Protein AF-A0AAW5IPJ3-F1 (afdb_monomer)

Sequence (101 aa):
DRLFEEAEIAKFTPQEMREYETSKMAYRDIKNSVDTAKREGIEIGMAKGMEKGRAEGIEEGMSQRSLEIARKMLAKGMDEASIMDMTGLTAEEIKLLKAEM

Organism: NCBI:txid165179

Foldseek 3Di:
DVVVVVVVLVPDDPVVVVVVVVVVVVVVVVVVVVVVVVVVVVVVVVVVVVVVVVVVVVVVVLLVVLLVVLLVCVVVVDDPVVSCVVSVDDPVSSVVSVVVD

Radius of gyration: 32.85 Å; Cα contacts (8 Å, |Δi|>4): 31; chains: 1; bounding box: 52×25×80 Å

Secondary structure (DSSP, 8-state):
-HHHHHHHHTT--HHHHHHHHHHHHHHHHHHHHHHHHHHHHHHHHHHHHHHHHHHHHHHHHHHHHHHHHHHHHHHTT--HHHHHHHH---HHHHHHHHHH-

Nearest PDB structures (foldseek):
  3frw-assembly1_A  TM=9.380E-01  e=5.077E-01  Blautia obeum ATCC 29174
  3frw-assembly2_D  TM=9.612E-01  e=9.009E-01  Blautia obeum ATCC 29174
  3g1c-assembly1_A-2  TM=9.609E-01  e=2.837E+00  Lachnospira eligens ATCC 27750

Mean predicted aligned error: 7.41 Å

Solvent-accessible surface area (backbone atoms only — not comparable to full-atom values): 5659 Å² total; per-residue (Å²): 109,75,72,57,56,54,59,54,58,72,70,48,50,80,64,54,49,52,52,51,52,50,52,53,49,53,51,48,52,52,48,53,51,52,54,48,53,51,52,51,50,49,53,54,50,51,53,52,51,52,52,50,52,51,52,53,52,50,53,52,51,51,51,53,49,31,53,53,50,44,53,55,40,51,76,70,68,56,56,69,69,61,43,26,72,76,46,71,49,52,74,65,57,52,52,49,50,63,74,75,107

pLDDT: mean 93.1, std 7.6, range [62.16, 98.62]

Structure (mmCIF, N/CA/C/O backbone):
data_AF-A0AAW5IPJ3-F1
#
_entry.id   AF-A0AAW5IPJ3-F1
#
loop_
_atom_site.group_PDB
_atom_site.id
_atom_site.type_symbol
_atom_site.label_atom_id
_atom_site.label_alt_id
_atom_site.label_comp_id
_atom_site.label_asym_id
_atom_site.label_entity_id
_atom_site.label_seq_id
_atom_site.pdbx_PDB_ins_code
_atom_site.Cartn_x
_atom_site.Cartn_y
_atom_site.Cartn_z
_atom_site.occupancy
_atom_site.B_iso_or_equiv
_atom_site.auth_seq_id
_atom_site.auth_comp_id
_atom_site.auth_asym_id
_atom_site.auth_atom_id
_atom_site.pdbx_PDB_model_num
ATOM 1 N N . ASP A 1 1 ? 21.297 15.023 -36.809 1.00 62.16 1 ASP A N 1
ATOM 2 C CA . ASP A 1 1 ? 20.671 15.722 -37.946 1.00 62.16 1 ASP A CA 1
ATOM 3 C C . ASP A 1 1 ? 20.209 14.650 -38.921 1.00 62.16 1 ASP A C 1
ATOM 5 O O . ASP A 1 1 ? 21.038 13.862 -39.359 1.00 62.16 1 ASP A O 1
ATOM 9 N N . ARG A 1 2 ? 18.898 14.516 -39.152 1.00 67.69 2 ARG A N 1
ATOM 10 C CA . ARG A 1 2 ? 18.305 13.334 -39.816 1.00 67.69 2 ARG A CA 1
ATOM 11 C C . ARG A 1 2 ? 18.836 13.130 -41.243 1.00 67.69 2 ARG A C 1
ATOM 13 O O . ARG A 1 2 ? 19.013 12.001 -41.679 1.00 67.69 2 ARG A O 1
ATOM 20 N N . LEU A 1 3 ? 19.164 14.232 -41.917 1.00 71.25 3 LEU A N 1
ATOM 21 C CA . LEU A 1 3 ? 19.756 14.249 -43.257 1.00 71.25 3 LEU A CA 1
ATOM 22 C C . LEU A 1 3 ? 21.179 13.667 -43.298 1.00 71.25 3 LEU A C 1
ATOM 24 O O . LEU A 1 3 ? 21.581 13.107 -44.313 1.00 71.25 3 LEU A O 1
ATOM 28 N N . PHE A 1 4 ? 21.938 13.785 -42.207 1.00 70.81 4 PHE A N 1
ATOM 29 C CA . PHE A 1 4 ? 23.311 13.283 -42.126 1.00 70.81 4 PHE A CA 1
ATOM 30 C C . PHE A 1 4 ? 23.341 11.765 -41.896 1.00 70.81 4 PHE A C 1
ATOM 32 O O . PHE A 1 4 ? 24.072 11.056 -42.578 1.00 70.81 4 PHE A O 1
ATOM 39 N N . GLU A 1 5 ? 22.473 11.256 -41.016 1.00 71.12 5 GLU A N 1
ATOM 40 C CA . GLU A 1 5 ? 22.313 9.811 -40.788 1.00 71.12 5 GLU A CA 1
ATOM 41 C C . GLU A 1 5 ? 21.817 9.087 -42.049 1.00 71.12 5 GLU A C 1
ATOM 43 O O . GLU A 1 5 ? 22.344 8.039 -42.412 1.00 71.12 5 GLU A O 1
ATOM 48 N N . GLU A 1 6 ? 20.841 9.661 -42.762 1.00 72.69 6 GLU A N 1
ATOM 49 C CA . GLU A 1 6 ? 20.320 9.085 -44.010 1.00 72.69 6 GLU A CA 1
ATOM 50 C C . GLU A 1 6 ? 21.399 9.027 -45.113 1.00 72.69 6 GLU A C 1
ATOM 52 O O . GLU A 1 6 ? 21.477 8.043 -45.851 1.00 72.69 6 GLU A O 1
ATOM 57 N N . ALA A 1 7 ? 22.280 10.032 -45.189 1.00 73.94 7 ALA A N 1
ATOM 58 C CA . ALA A 1 7 ? 23.390 10.067 -46.144 1.00 73.94 7 ALA A CA 1
ATOM 59 C C . ALA A 1 7 ? 24.533 9.088 -45.807 1.00 73.94 7 ALA A C 1
ATO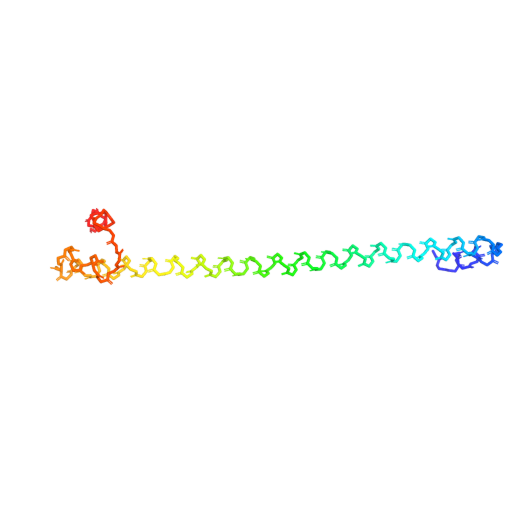M 61 O O . ALA A 1 7 ? 25.222 8.619 -46.718 1.00 73.94 7 ALA A O 1
ATOM 62 N N . GLU A 1 8 ? 24.754 8.772 -44.528 1.00 74.56 8 GLU A N 1
ATOM 63 C CA . GLU A 1 8 ? 25.728 7.759 -44.102 1.00 74.56 8 GLU A CA 1
ATOM 64 C C . GLU A 1 8 ? 25.209 6.334 -44.326 1.00 74.56 8 GLU A C 1
ATOM 66 O O . GLU A 1 8 ? 25.938 5.504 -44.868 1.00 74.56 8 GLU A O 1
ATOM 71 N N . ILE A 1 9 ? 23.934 6.073 -44.021 1.00 77.25 9 ILE A N 1
ATOM 72 C CA . ILE A 1 9 ? 23.284 4.773 -44.261 1.00 77.25 9 ILE A CA 1
ATOM 73 C C . ILE A 1 9 ? 23.242 4.445 -45.761 1.00 77.25 9 ILE A C 1
ATOM 75 O O . ILE A 1 9 ? 23.435 3.297 -46.152 1.00 77.25 9 ILE A O 1
ATOM 79 N N . ALA A 1 10 ? 23.065 5.446 -46.631 1.00 79.56 10 ALA A N 1
ATOM 80 C CA . ALA A 1 10 ? 23.072 5.253 -48.084 1.00 79.56 10 ALA A CA 1
ATOM 81 C C . ALA A 1 10 ? 24.406 4.715 -48.644 1.00 79.56 10 ALA A C 1
ATOM 83 O O . ALA A 1 10 ? 24.443 4.237 -49.778 1.00 79.56 10 ALA A O 1
ATOM 84 N N . LYS A 1 11 ? 25.500 4.792 -47.871 1.00 87.94 11 LYS A N 1
ATOM 85 C CA . LYS A 1 11 ? 26.821 4.262 -48.246 1.00 87.94 11 LYS A CA 1
ATOM 86 C C . LYS A 1 11 ? 27.062 2.835 -47.756 1.00 87.94 11 LYS A C 1
ATOM 88 O O . LYS A 1 11 ? 28.105 2.271 -48.080 1.00 87.94 11 LYS A O 1
ATOM 93 N N . PHE A 1 12 ? 26.145 2.268 -46.974 1.00 89.31 12 PHE A N 1
ATOM 94 C CA . PHE A 1 12 ? 26.313 0.936 -46.409 1.00 89.31 12 PHE A CA 1
ATOM 95 C C . PHE A 1 12 ? 26.328 -0.128 -47.502 1.00 89.31 12 PHE A C 1
ATOM 97 O O . PHE A 1 12 ? 25.557 -0.110 -48.464 1.00 89.31 12 PHE A O 1
ATOM 104 N N . THR A 1 13 ? 27.185 -1.119 -47.309 1.00 93.38 13 THR A N 1
ATOM 105 C CA 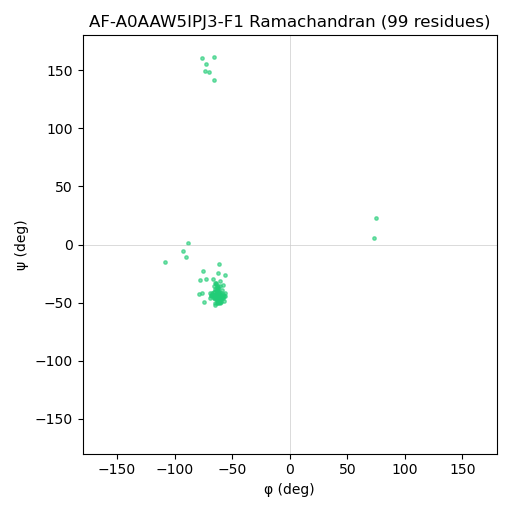. THR A 1 13 ? 27.122 -2.380 -48.037 1.00 93.38 13 THR A CA 1
ATOM 106 C C . THR A 1 13 ? 25.845 -3.148 -47.663 1.00 93.38 13 THR A C 1
ATOM 108 O O . THR A 1 13 ? 25.258 -2.933 -46.598 1.00 93.38 13 THR A O 1
ATOM 111 N N . PRO A 1 14 ? 25.411 -4.126 -48.481 1.00 92.31 14 PRO A N 1
ATOM 112 C CA . PRO A 1 14 ? 24.265 -4.967 -48.138 1.00 92.31 14 PRO A CA 1
ATOM 113 C C . PRO A 1 14 ? 24.399 -5.697 -46.793 1.00 92.31 14 PRO A C 1
ATOM 115 O O . PRO A 1 14 ? 23.387 -6.045 -46.190 1.00 92.31 14 PRO A O 1
ATOM 118 N N . GLN A 1 15 ? 25.624 -5.970 -46.329 1.00 92.75 15 GLN A N 1
ATOM 119 C CA . GLN A 1 15 ? 25.858 -6.569 -45.015 1.00 92.75 15 GLN A CA 1
ATOM 120 C C . GLN A 1 15 ? 25.641 -5.556 -43.888 1.00 92.75 15 GLN A C 1
ATOM 122 O O . GLN A 1 15 ? 24.872 -5.843 -42.975 1.00 92.75 15 GLN A O 1
ATOM 127 N N . GLU A 1 16 ? 26.243 -4.371 -43.988 1.00 90.94 16 GLU A N 1
ATOM 128 C CA . GLU A 1 16 ? 26.085 -3.298 -42.998 1.00 90.94 16 GLU A CA 1
ATOM 129 C C . GLU A 1 16 ? 24.620 -2.854 -42.880 1.00 90.94 16 GLU A C 1
ATOM 131 O O . GLU A 1 16 ? 24.136 -2.619 -41.776 1.00 90.94 16 GLU A O 1
ATOM 136 N N . MET A 1 17 ? 23.866 -2.839 -43.988 1.00 90.88 17 MET A N 1
ATOM 137 C CA . MET A 1 17 ? 22.417 -2.596 -43.955 1.00 90.88 17 MET A CA 1
ATOM 138 C C . MET A 1 17 ? 21.660 -3.647 -43.139 1.00 90.88 17 MET A C 1
ATOM 140 O O . MET A 1 17 ? 20.818 -3.288 -42.316 1.00 90.88 17 MET A O 1
ATOM 144 N N . ARG A 1 18 ? 21.969 -4.939 -43.315 1.00 92.19 18 ARG A N 1
ATOM 145 C CA . ARG A 1 18 ? 21.334 -6.014 -42.533 1.00 92.19 18 ARG A CA 1
ATOM 146 C C . ARG A 1 18 ? 21.692 -5.931 -41.053 1.00 92.19 18 ARG A C 1
ATOM 148 O O . ARG A 1 18 ? 20.829 -6.146 -40.205 1.00 92.19 18 ARG A O 1
ATOM 155 N N . GLU A 1 19 ? 22.946 -5.629 -40.734 1.00 92.19 19 GLU A N 1
ATOM 156 C CA . GLU A 1 19 ? 23.410 -5.464 -39.353 1.00 92.19 19 GLU A CA 1
ATOM 157 C C . GLU A 1 19 ? 22.753 -4.246 -38.691 1.00 92.19 19 GLU A C 1
ATOM 159 O O . GLU A 1 19 ? 22.280 -4.339 -37.556 1.00 92.19 19 GLU A O 1
ATOM 164 N N . TYR A 1 20 ? 22.621 -3.137 -39.421 1.00 90.06 20 TYR A N 1
ATOM 165 C CA . TYR A 1 20 ? 21.905 -1.945 -38.974 1.00 90.06 20 TYR A CA 1
ATOM 166 C C . TYR A 1 20 ? 20.420 -2.221 -38.709 1.00 90.06 20 TY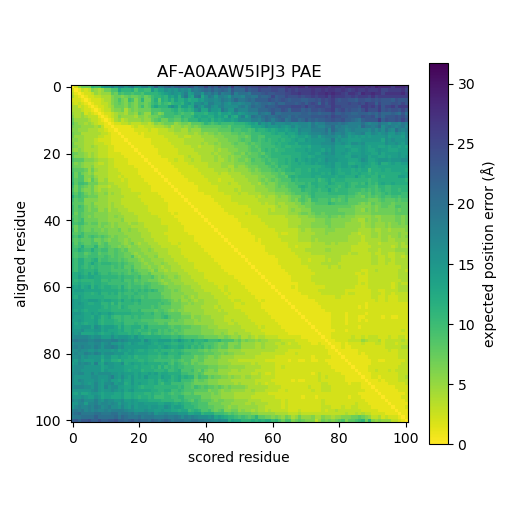R A C 1
ATOM 168 O O . TYR A 1 20 ? 19.901 -1.861 -37.650 1.00 90.06 20 TYR A O 1
ATOM 176 N N . GLU A 1 21 ? 19.729 -2.903 -39.625 1.00 91.81 21 GLU A N 1
ATOM 177 C CA . GLU A 1 21 ? 18.327 -3.294 -39.441 1.00 91.81 21 GLU A CA 1
ATOM 178 C C . GLU A 1 21 ? 18.149 -4.254 -38.261 1.00 91.81 21 GLU A C 1
ATOM 180 O O . GLU A 1 21 ? 17.244 -4.066 -37.447 1.00 91.81 21 GLU A O 1
ATOM 185 N N . THR A 1 22 ? 19.050 -5.230 -38.121 1.00 94.38 22 THR A N 1
ATOM 186 C CA . THR A 1 22 ? 19.054 -6.184 -37.002 1.00 94.38 22 THR A CA 1
ATOM 187 C C . THR A 1 22 ? 19.266 -5.466 -35.671 1.00 94.38 22 THR A C 1
ATOM 189 O O . THR A 1 22 ? 18.519 -5.693 -34.723 1.00 94.38 22 THR A O 1
ATOM 192 N N . SER A 1 23 ? 20.230 -4.545 -35.606 1.00 92.75 23 SER A N 1
ATOM 193 C CA . SER A 1 23 ? 20.495 -3.716 -34.426 1.00 92.75 23 SER A CA 1
ATOM 194 C C . SER A 1 23 ? 19.284 -2.856 -34.058 1.00 92.75 23 SER A C 1
ATOM 196 O O . SER A 1 23 ? 18.863 -2.804 -32.901 1.00 92.75 23 SER A O 1
ATOM 198 N N . LYS A 1 24 ? 18.643 -2.240 -35.057 1.00 93.56 24 LYS A N 1
ATOM 199 C CA . LYS A 1 24 ? 17.434 -1.434 -34.866 1.00 93.56 24 LYS A CA 1
ATOM 200 C C . LYS A 1 24 ? 16.248 -2.269 -34.386 1.00 93.56 24 LYS A C 1
ATOM 202 O O . LYS A 1 24 ? 15.467 -1.791 -33.563 1.00 93.56 24 LYS A O 1
ATOM 207 N N . MET A 1 25 ? 16.098 -3.488 -34.897 1.00 94.88 25 MET A N 1
ATOM 208 C CA . MET A 1 25 ? 15.074 -4.430 -34.450 1.00 94.88 25 MET A CA 1
ATOM 209 C C . MET A 1 25 ? 15.323 -4.848 -33.000 1.00 94.88 25 MET A C 1
ATOM 211 O O . MET A 1 25 ? 14.441 -4.662 -32.169 1.00 94.88 25 MET A O 1
ATOM 215 N N . ALA A 1 26 ? 16.546 -5.267 -32.665 1.00 95.00 26 ALA A N 1
ATOM 216 C CA . ALA A 1 26 ? 16.922 -5.626 -31.299 1.00 95.00 26 ALA A CA 1
ATOM 217 C C . ALA A 1 26 ? 16.697 -4.466 -30.316 1.00 95.00 26 ALA A C 1
ATOM 219 O O . ALA A 1 26 ? 16.133 -4.657 -29.239 1.00 95.00 26 ALA A O 1
ATOM 220 N N . TYR A 1 27 ? 17.063 -3.241 -30.703 1.00 94.44 27 TYR A N 1
ATOM 221 C CA . TYR A 1 27 ? 16.794 -2.049 -29.902 1.00 94.44 27 TYR A CA 1
ATOM 222 C C . TYR A 1 27 ? 15.293 -1.840 -29.662 1.00 94.44 27 TYR A C 1
ATOM 224 O O . TYR A 1 27 ? 14.881 -1.537 -28.542 1.00 94.44 27 TYR A O 1
ATOM 232 N N . ARG A 1 28 ? 14.461 -2.010 -30.699 1.00 96.06 28 ARG A N 1
ATOM 233 C CA . ARG A 1 28 ? 13.000 -1.892 -30.583 1.00 9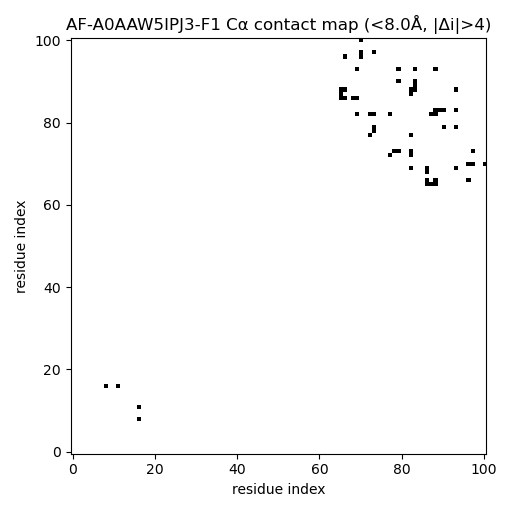6.06 28 ARG A CA 1
ATOM 234 C C . ARG A 1 28 ? 12.419 -2.962 -29.670 1.00 96.06 28 ARG A C 1
ATOM 236 O O . ARG A 1 28 ? 11.590 -2.620 -28.835 1.00 96.06 28 ARG A O 1
ATOM 243 N N . ASP A 1 29 ? 12.866 -4.205 -29.788 1.00 97.00 29 ASP A N 1
ATOM 244 C CA . ASP A 1 29 ? 12.373 -5.311 -28.964 1.00 97.00 29 ASP A CA 1
ATOM 245 C C . ASP A 1 29 ? 12.715 -5.095 -27.490 1.00 97.00 29 ASP A C 1
ATOM 247 O O . ASP A 1 29 ? 11.842 -5.196 -26.625 1.00 97.00 29 ASP A O 1
ATOM 251 N N . ILE A 1 30 ? 13.959 -4.697 -27.205 1.00 96.38 30 ILE A N 1
ATOM 252 C CA . ILE A 1 30 ? 14.395 -4.349 -25.849 1.00 96.38 30 ILE A CA 1
ATOM 253 C C . ILE A 1 30 ? 13.556 -3.194 -25.310 1.00 96.38 30 ILE A C 1
ATOM 255 O O . ILE A 1 30 ? 13.022 -3.283 -24.206 1.00 96.38 30 ILE A O 1
ATOM 259 N N . LYS A 1 31 ? 13.408 -2.118 -26.089 1.00 97.19 31 LYS A N 1
ATOM 260 C CA . LYS A 1 31 ? 12.647 -0.944 -25.663 1.00 97.19 31 LYS A CA 1
ATOM 261 C C . LYS A 1 31 ? 11.189 -1.296 -25.375 1.00 97.19 31 LYS A C 1
ATOM 263 O O . LYS A 1 31 ? 10.688 -0.953 -24.312 1.00 97.19 31 LYS A O 1
ATOM 268 N N . ASN A 1 32 ? 10.534 -2.018 -26.280 1.00 96.81 32 ASN A N 1
ATOM 269 C CA . ASN A 1 32 ? 9.144 -2.435 -26.119 1.00 96.81 32 ASN A CA 1
ATOM 270 C C . ASN A 1 32 ? 8.962 -3.329 -24.887 1.00 96.81 32 ASN A C 1
ATOM 272 O O . ASN A 1 32 ? 7.994 -3.158 -24.147 1.00 96.81 32 ASN A O 1
ATOM 276 N N . SER A 1 33 ? 9.896 -4.254 -24.648 1.00 97.69 33 SER A N 1
ATOM 277 C CA . SER A 1 33 ? 9.885 -5.126 -23.471 1.00 97.69 33 SER A CA 1
ATOM 278 C C . SER A 1 33 ? 10.017 -4.322 -22.175 1.00 97.69 33 SER A C 1
ATOM 280 O O . SER A 1 33 ? 9.200 -4.469 -21.267 1.00 97.69 33 SER A O 1
ATOM 282 N N . VAL A 1 34 ? 10.977 -3.393 -22.114 1.00 97.69 34 VAL A N 1
ATOM 283 C CA . VAL A 1 34 ? 11.195 -2.525 -20.945 1.00 97.69 34 VAL A CA 1
ATOM 284 C C . VAL A 1 34 ? 10.003 -1.601 -20.699 1.00 97.69 34 VAL A C 1
ATOM 286 O O . VAL A 1 34 ? 9.542 -1.489 -19.563 1.00 97.69 34 VAL A O 1
ATOM 289 N N . ASP A 1 35 ? 9.477 -0.961 -21.743 1.00 97.62 35 ASP A N 1
ATOM 290 C CA . ASP A 1 35 ? 8.327 -0.060 -21.637 1.00 97.62 35 ASP A CA 1
ATOM 291 C C . ASP A 1 35 ? 7.074 -0.821 -21.171 1.00 97.62 35 ASP A C 1
ATOM 293 O O . ASP A 1 35 ? 6.326 -0.331 -20.320 1.00 97.62 35 ASP A O 1
ATOM 297 N N . THR A 1 36 ? 6.880 -2.048 -21.663 1.00 97.75 36 THR A N 1
ATOM 298 C CA . THR A 1 36 ? 5.786 -2.930 -21.231 1.00 97.75 36 THR A CA 1
ATOM 299 C C . THR A 1 36 ? 5.943 -3.322 -19.769 1.00 97.75 36 THR A C 1
ATOM 301 O O . THR A 1 36 ? 5.028 -3.079 -18.984 1.00 97.75 36 THR A O 1
ATOM 304 N N . ALA A 1 37 ? 7.115 -3.825 -19.374 1.00 97.88 37 ALA A N 1
ATOM 305 C CA . ALA A 1 37 ? 7.392 -4.217 -17.995 1.00 97.88 37 ALA A CA 1
ATOM 306 C C . ALA A 1 37 ? 7.230 -3.040 -17.019 1.00 97.88 37 ALA A C 1
ATOM 308 O O . ALA A 1 37 ? 6.687 -3.198 -15.926 1.00 97.88 37 ALA A O 1
ATOM 309 N N . LYS A 1 38 ? 7.650 -1.833 -17.419 1.00 98.12 38 LYS A N 1
ATOM 310 C CA . LYS A 1 38 ? 7.467 -0.617 -16.621 1.00 98.12 38 LYS A CA 1
ATOM 311 C C . LYS A 1 38 ? 5.989 -0.266 -16.461 1.00 98.12 38 LYS A C 1
ATOM 313 O O . LYS A 1 38 ? 5.563 0.043 -15.350 1.00 98.12 38 LYS A O 1
ATOM 318 N N . ARG A 1 39 ? 5.213 -0.302 -17.549 1.00 98.12 39 ARG A N 1
ATOM 319 C CA . ARG A 1 39 ? 3.773 -0.009 -17.524 1.00 98.12 39 ARG A CA 1
ATOM 320 C C . ARG A 1 39 ? 3.025 -1.000 -16.636 1.00 98.12 39 ARG A C 1
ATOM 322 O O . ARG A 1 39 ? 2.288 -0.572 -15.755 1.00 98.12 39 ARG A O 1
ATOM 329 N N . GLU A 1 40 ? 3.265 -2.293 -16.827 1.00 98.06 40 GLU A N 1
ATOM 330 C CA . GLU A 1 40 ? 2.651 -3.354 -16.023 1.00 98.06 40 GLU A CA 1
ATOM 331 C C . GLU A 1 40 ? 3.062 -3.256 -14.552 1.00 98.06 40 GLU A C 1
ATOM 333 O O . GLU A 1 40 ? 2.220 -3.368 -13.666 1.00 98.06 40 GLU A O 1
ATOM 338 N N . GLY A 1 41 ? 4.335 -2.964 -14.272 1.00 98.56 41 GLY A N 1
ATOM 339 C CA . GLY A 1 41 ? 4.816 -2.753 -12.908 1.00 98.56 41 GLY A CA 1
ATOM 340 C C . GLY A 1 41 ? 4.102 -1.602 -12.193 1.00 98.56 41 GLY A C 1
ATOM 341 O O . GLY A 1 41 ? 3.732 -1.742 -11.027 1.00 98.56 41 GLY A O 1
ATOM 342 N N . ILE A 1 42 ? 3.859 -0.485 -12.889 1.00 98.31 42 ILE A N 1
ATOM 343 C CA . ILE A 1 42 ? 3.099 0.654 -12.350 1.00 98.31 42 ILE A CA 1
ATOM 344 C C . ILE A 1 42 ? 1.639 0.264 -12.105 1.00 98.31 42 ILE A C 1
ATOM 346 O O . ILE A 1 42 ? 1.108 0.551 -11.034 1.00 98.31 42 ILE A O 1
ATOM 350 N N . GLU A 1 43 ? 1.001 -0.404 -13.065 1.00 98.31 43 GLU A N 1
ATOM 351 C CA . GLU A 1 43 ? -0.401 -0.823 -12.971 1.00 98.31 43 GLU A CA 1
ATOM 352 C C . GLU A 1 43 ? -0.624 -1.798 -11.805 1.00 98.31 43 GLU A C 1
ATOM 354 O O . GLU A 1 43 ? -1.483 -1.568 -10.952 1.00 98.31 43 GLU A O 1
ATOM 359 N N . ILE A 1 44 ? 0.222 -2.827 -11.694 1.00 98.31 44 ILE A N 1
ATOM 360 C CA . ILE A 1 44 ? 0.197 -3.792 -10.587 1.00 98.31 44 ILE A CA 1
ATOM 361 C C . ILE A 1 44 ? 0.466 -3.091 -9.253 1.00 98.31 44 ILE A C 1
ATOM 363 O O . ILE A 1 44 ? -0.207 -3.373 -8.259 1.00 98.31 44 ILE A O 1
ATOM 367 N N . GLY A 1 45 ? 1.448 -2.186 -9.209 1.00 98.56 45 GLY A N 1
ATOM 368 C CA . GLY A 1 45 ? 1.785 -1.429 -8.005 1.00 98.56 45 GLY A CA 1
ATOM 369 C C . GLY A 1 45 ? 0.624 -0.561 -7.522 1.00 98.56 45 GLY A C 1
ATOM 370 O O . GLY A 1 45 ? 0.295 -0.578 -6.337 1.00 98.56 45 GLY A O 1
ATOM 371 N N . MET A 1 46 ? -0.039 0.142 -8.441 1.00 98.44 46 MET A N 1
ATOM 372 C CA . MET A 1 46 ? -1.201 0.975 -8.140 1.00 98.44 46 MET A CA 1
ATOM 373 C C . MET A 1 46 ? -2.389 0.137 -7.661 1.00 98.44 46 MET A C 1
ATOM 375 O O . MET A 1 46 ? -2.996 0.481 -6.647 1.00 98.44 46 MET A O 1
ATOM 379 N N . ALA A 1 47 ? -2.689 -0.977 -8.335 1.00 98.31 47 ALA A N 1
ATOM 380 C CA . ALA A 1 47 ? -3.774 -1.873 -7.945 1.00 98.31 47 ALA A CA 1
ATOM 381 C C . ALA A 1 47 ? -3.559 -2.440 -6.533 1.00 98.31 47 ALA A C 1
ATOM 383 O O . ALA A 1 47 ? -4.435 -2.312 -5.678 1.00 98.31 47 ALA A O 1
ATOM 384 N N . LYS A 1 48 ? -2.360 -2.971 -6.252 1.00 98.38 48 LYS A N 1
ATOM 385 C CA . LYS A 1 48 ? -1.997 -3.481 -4.920 1.00 98.38 48 LYS A CA 1
ATOM 386 C C . LYS A 1 48 ? -2.052 -2.396 -3.848 1.00 98.38 48 LYS A C 1
ATOM 388 O O . LYS A 1 48 ? -2.537 -2.647 -2.750 1.00 98.38 48 LYS A O 1
ATOM 393 N N . GLY A 1 49 ? -1.559 -1.196 -4.157 1.00 98.62 49 GLY A N 1
ATOM 394 C CA . GLY A 1 49 ? -1.599 -0.064 -3.233 1.00 98.62 49 GLY A CA 1
ATOM 395 C C . GLY A 1 49 ? -3.029 0.357 -2.894 1.00 98.62 49 GLY A C 1
ATOM 396 O O .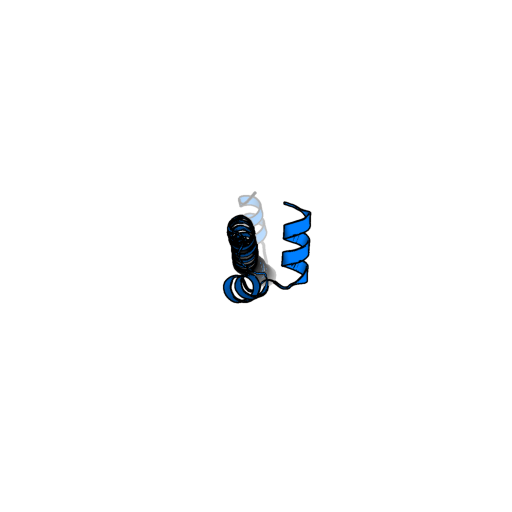 GLY A 1 49 ? -3.345 0.575 -1.728 1.00 98.62 49 GLY A O 1
ATOM 397 N N . MET A 1 50 ? -3.908 0.413 -3.897 1.00 98.44 50 MET A N 1
ATOM 398 C CA . MET A 1 50 ? -5.315 0.764 -3.711 1.00 98.44 50 MET A CA 1
ATOM 399 C C . MET A 1 50 ? -6.074 -0.301 -2.915 1.00 98.44 50 MET A C 1
ATOM 401 O O . MET A 1 50 ? -6.842 0.044 -2.020 1.00 98.44 50 MET A O 1
ATOM 405 N N . GLU A 1 51 ? -5.855 -1.582 -3.214 1.00 98.31 51 GLU A N 1
ATOM 406 C CA . GLU A 1 51 ? -6.470 -2.693 -2.486 1.00 98.31 51 GLU A CA 1
ATOM 407 C C . GLU A 1 51 ? -6.039 -2.700 -1.017 1.00 98.31 51 GLU A C 1
ATOM 409 O O . GLU A 1 51 ? -6.891 -2.708 -0.128 1.00 98.31 51 GLU A O 1
ATOM 414 N N . LYS A 1 52 ? -4.727 -2.605 -0.763 1.00 98.25 52 LYS A N 1
ATOM 415 C CA . LYS A 1 52 ? -4.178 -2.565 0.593 1.00 98.25 52 LYS A CA 1
ATOM 416 C C . LYS A 1 52 ? -4.707 -1.365 1.378 1.00 98.25 52 LYS A C 1
ATOM 418 O O . LYS A 1 52 ? -5.238 -1.548 2.467 1.00 98.25 52 LYS A O 1
ATOM 423 N N . GLY A 1 53 ? -4.642 -0.163 0.803 1.00 98.50 53 GLY A N 1
ATOM 424 C CA . GLY A 1 53 ? -5.127 1.047 1.470 1.00 98.50 53 GLY A CA 1
ATOM 425 C C . GLY A 1 53 ? -6.635 1.023 1.733 1.00 98.50 53 GLY A C 1
ATOM 426 O O . GLY A 1 53 ? -7.095 1.509 2.763 1.00 98.50 53 GLY A O 1
ATOM 427 N N . ARG A 1 54 ? -7.427 0.415 0.839 1.00 98.31 54 ARG A N 1
ATOM 428 C CA . ARG A 1 54 ? -8.863 0.216 1.069 1.00 98.31 54 ARG A CA 1
ATOM 429 C C . ARG A 1 54 ? -9.119 -0.764 2.214 1.00 98.31 54 ARG A C 1
ATOM 431 O O . ARG A 1 54 ? -10.012 -0.502 3.014 1.00 98.31 54 ARG A O 1
ATOM 438 N N . ALA A 1 55 ? -8.388 -1.875 2.272 1.00 98.25 55 ALA A N 1
ATOM 439 C CA . ALA A 1 55 ? -8.535 -2.865 3.336 1.00 98.25 55 ALA A CA 1
ATOM 440 C C . ALA A 1 55 ? -8.172 -2.269 4.705 1.00 98.25 55 ALA A C 1
ATOM 442 O O . ALA A 1 55 ? -8.999 -2.312 5.612 1.00 98.25 55 ALA A O 1
ATOM 443 N N . GLU A 1 56 ? -7.005 -1.624 4.804 1.00 98.19 56 GLU A N 1
ATOM 444 C CA . GLU A 1 56 ? -6.546 -0.941 6.023 1.00 98.19 56 GLU A CA 1
ATOM 445 C C . GLU A 1 56 ? -7.546 0.141 6.459 1.00 98.19 56 GLU A C 1
ATOM 447 O O . GLU A 1 56 ? -7.974 0.164 7.609 1.00 98.19 56 GLU A O 1
ATOM 452 N N . GLY A 1 57 ? -8.027 0.975 5.529 1.00 98.31 57 GLY A N 1
ATOM 453 C CA . GLY A 1 57 ? -9.005 2.018 5.850 1.00 98.31 57 GLY A CA 1
ATOM 454 C C . GLY A 1 57 ? -10.370 1.486 6.312 1.00 98.31 57 GLY A C 1
ATOM 455 O O . GLY A 1 57 ? -11.022 2.110 7.150 1.00 98.31 57 GLY A O 1
ATOM 456 N N . ILE A 1 58 ? -10.823 0.339 5.792 1.00 97.88 58 ILE A N 1
ATOM 457 C CA . ILE A 1 58 ? -12.055 -0.312 6.266 1.00 97.88 58 ILE A CA 1
ATOM 458 C C . ILE A 1 58 ? -11.854 -0.860 7.680 1.00 97.88 58 ILE A C 1
ATOM 460 O O . ILE A 1 58 ? -12.718 -0.649 8.529 1.00 97.88 58 ILE A O 1
ATOM 464 N N . GLU A 1 59 ? -10.736 -1.537 7.937 1.00 96.81 59 GLU A N 1
ATOM 465 C CA . GLU A 1 59 ? -10.420 -2.113 9.245 1.00 96.81 59 GLU A CA 1
ATOM 466 C C . GLU A 1 59 ? -10.286 -1.028 10.322 1.00 96.81 59 GLU A C 1
ATOM 468 O O . GLU A 1 59 ? -10.955 -1.100 11.356 1.00 96.81 59 GLU A O 1
ATOM 473 N N . GLU A 1 60 ? -9.517 0.031 10.047 1.00 96.94 60 GLU A N 1
ATOM 474 C CA . GLU A 1 60 ? -9.379 1.180 10.945 1.00 96.94 60 GLU A CA 1
ATOM 475 C C . GLU A 1 60 ? -10.731 1.851 11.209 1.00 96.94 60 GLU A C 1
ATOM 477 O O . GLU A 1 60 ? -11.080 2.115 12.361 1.00 96.94 60 GLU A O 1
ATOM 482 N N . GLY A 1 61 ? -11.532 2.079 10.163 1.00 97.31 61 GLY A N 1
ATOM 483 C CA . GLY A 1 61 ? -12.851 2.694 10.296 1.00 97.31 61 GLY A CA 1
ATOM 484 C C . GLY A 1 61 ? -13.836 1.839 11.099 1.00 97.31 61 GLY A C 1
ATOM 485 O O . GLY A 1 61 ? -14.609 2.367 11.902 1.00 97.31 61 GLY A O 1
ATOM 486 N N . MET A 1 62 ? -13.808 0.515 10.921 1.00 95.81 62 MET A N 1
ATOM 487 C CA . MET A 1 62 ? -14.618 -0.413 11.714 1.00 95.81 62 MET A CA 1
ATOM 488 C C . MET A 1 62 ? -14.190 -0.416 13.182 1.00 95.81 62 MET A C 1
ATOM 490 O O . MET A 1 62 ? -15.050 -0.300 14.054 1.00 95.81 62 MET A O 1
ATOM 494 N N . SER A 1 63 ? -12.884 -0.476 13.452 1.00 94.81 63 SER A N 1
ATOM 495 C CA . SER A 1 63 ? -12.337 -0.440 14.811 1.00 94.81 63 SER A CA 1
ATOM 496 C C . SER A 1 63 ? -12.694 0.867 15.530 1.00 94.81 63 SER A C 1
ATOM 498 O O . SER A 1 63 ? -13.290 0.842 16.609 1.00 94.81 63 SER A O 1
ATOM 500 N N . GLN A 1 64 ? -12.461 2.020 14.890 1.00 96.12 64 GLN A N 1
ATOM 501 C CA . GLN A 1 64 ? -12.836 3.331 15.433 1.00 96.12 64 GLN A CA 1
ATOM 502 C C . GLN A 1 64 ? -14.332 3.408 15.744 1.00 96.12 64 GLN A C 1
ATOM 504 O O . GLN A 1 64 ? -14.723 3.851 16.827 1.00 96.12 64 GLN A O 1
ATOM 509 N N . ARG A 1 65 ? -15.183 2.914 14.836 1.00 96.06 65 ARG A N 1
ATOM 510 C CA . ARG A 1 65 ? -16.631 2.870 15.055 1.00 96.06 65 ARG A CA 1
ATOM 511 C C . ARG A 1 65 ? -17.006 1.986 16.248 1.00 96.06 65 ARG A C 1
ATOM 513 O O . ARG A 1 65 ? -17.870 2.389 17.028 1.00 96.06 65 ARG A O 1
ATOM 520 N N . SER A 1 66 ? -16.389 0.816 16.410 1.00 95.75 66 SER A N 1
ATOM 521 C CA . SER A 1 66 ? -16.625 -0.056 17.570 1.00 95.75 66 SER A CA 1
ATOM 522 C C . SER A 1 66 ? -16.244 0.633 18.882 1.00 95.75 66 SER A C 1
ATOM 524 O O . SER A 1 66 ? -17.041 0.622 19.823 1.00 95.75 66 SER A O 1
ATOM 526 N N . LEU A 1 67 ? -15.094 1.315 18.928 1.00 96.00 67 LEU A N 1
ATOM 527 C CA . LEU A 1 67 ? -14.653 2.088 20.096 1.00 96.00 67 LEU A CA 1
ATOM 528 C C . LEU A 1 67 ? -15.618 3.240 20.423 1.00 96.00 67 LEU A C 1
ATOM 530 O O . LEU A 1 67 ? -15.983 3.444 21.582 1.00 96.00 67 LEU A O 1
ATOM 534 N N . GLU A 1 68 ? -16.086 3.983 19.416 1.00 96.00 68 GLU A N 1
ATOM 535 C CA . GLU A 1 68 ? -17.069 5.055 19.611 1.00 96.00 68 GLU A CA 1
ATOM 536 C C . GLU A 1 68 ? -18.401 4.542 20.160 1.00 96.00 68 GLU A C 1
ATOM 538 O O . GLU A 1 68 ? -19.008 5.174 21.034 1.00 96.00 68 GLU A O 1
ATOM 543 N N . ILE A 1 69 ? -18.877 3.408 19.641 1.00 96.06 69 ILE A N 1
ATOM 544 C CA . ILE A 1 69 ? -20.094 2.766 20.129 1.00 96.06 69 ILE A CA 1
ATOM 545 C C . ILE A 1 69 ? -19.888 2.354 21.587 1.00 96.06 69 ILE A C 1
ATOM 547 O O . ILE A 1 69 ? -20.691 2.752 22.430 1.00 96.06 69 ILE A O 1
ATOM 551 N N . ALA A 1 70 ? -18.792 1.663 21.908 1.00 96.56 70 ALA A N 1
ATOM 552 C CA . ALA A 1 70 ? -18.474 1.241 23.269 1.00 96.56 70 ALA A CA 1
ATOM 553 C C . ALA A 1 70 ? -18.429 2.419 24.254 1.00 96.56 70 ALA A C 1
ATOM 555 O O . ALA A 1 70 ? -19.059 2.355 25.308 1.00 96.56 70 ALA A O 1
ATOM 556 N N . ARG A 1 71 ? -17.802 3.548 23.890 1.00 95.75 71 ARG A N 1
ATOM 557 C CA . ARG A 1 71 ? -17.803 4.773 24.716 1.00 95.75 71 ARG A CA 1
ATOM 558 C C . ARG A 1 71 ? -19.218 5.286 24.999 1.00 95.75 71 ARG A C 1
ATOM 560 O O . ARG A 1 71 ? -19.546 5.609 26.140 1.00 95.75 71 ARG A O 1
ATOM 567 N N . LYS A 1 72 ? -20.093 5.326 23.986 1.00 96.50 72 LYS A N 1
ATOM 568 C CA . LYS A 1 72 ? -21.501 5.741 24.163 1.00 96.50 72 LYS A CA 1
ATOM 569 C C . LYS A 1 72 ? -22.285 4.758 25.031 1.00 96.50 72 LYS A C 1
ATOM 571 O O . LYS A 1 72 ? -23.170 5.175 25.774 1.00 96.50 72 LYS A O 1
ATOM 576 N N . MET A 1 73 ? -21.988 3.468 24.921 1.00 96.19 73 MET A N 1
ATOM 577 C CA . MET A 1 73 ? -22.609 2.413 25.718 1.00 96.19 73 MET A CA 1
ATOM 578 C C . MET A 1 73 ? -22.197 2.491 27.193 1.00 96.19 73 MET A C 1
ATOM 580 O O . MET A 1 73 ? -23.061 2.445 28.069 1.00 96.19 73 MET A O 1
ATOM 584 N N . LEU A 1 74 ? -20.905 2.709 27.454 1.00 95.50 74 LEU A N 1
ATOM 585 C CA . LEU A 1 74 ? -20.355 2.959 28.787 1.00 95.50 74 LEU A CA 1
ATOM 586 C C . LEU A 1 74 ? -20.983 4.196 29.432 1.00 95.50 74 LEU A C 1
ATOM 588 O O . LEU A 1 74 ? -21.438 4.131 30.570 1.00 95.50 74 LEU A O 1
ATOM 592 N N . ALA A 1 75 ? -21.098 5.297 28.684 1.00 95.06 75 ALA A N 1
ATOM 593 C CA . ALA A 1 75 ? -21.744 6.520 29.162 1.00 95.06 75 ALA A CA 1
ATOM 594 C C . ALA A 1 75 ? -23.234 6.325 29.512 1.00 95.06 75 ALA A C 1
ATOM 596 O O . ALA A 1 75 ? -23.784 7.068 30.322 1.00 95.06 75 ALA A O 1
ATOM 597 N N . LYS A 1 76 ? -23.891 5.320 28.920 1.00 96.06 76 LYS A N 1
ATOM 598 C CA . LYS A 1 76 ? -25.272 4.921 29.238 1.00 96.06 76 LYS A CA 1
ATOM 599 C C . LYS A 1 76 ? -25.370 3.897 30.374 1.00 96.06 76 LYS A C 1
ATOM 601 O O . LYS A 1 76 ? -26.479 3.488 30.706 1.00 96.06 76 LYS A O 1
ATOM 606 N N . GLY A 1 77 ? -24.245 3.491 30.962 1.00 93.75 77 GLY A N 1
ATOM 607 C CA . GLY A 1 77 ? -24.202 2.563 32.090 1.00 93.75 77 GLY A CA 1
ATOM 608 C C . GLY A 1 77 ? -24.470 1.102 31.728 1.00 93.75 77 GLY A C 1
ATOM 609 O O . GLY A 1 77 ? -24.893 0.349 32.601 1.00 93.75 77 GLY A O 1
ATOM 610 N N . MET A 1 78 ? -24.258 0.689 30.471 1.00 95.12 78 MET A N 1
ATOM 611 C CA . MET A 1 78 ? -24.325 -0.738 30.122 1.00 95.12 78 MET A CA 1
ATOM 612 C C . MET A 1 78 ? -23.147 -1.516 30.714 1.00 95.12 78 MET A C 1
ATOM 614 O O . MET A 1 78 ? -22.051 -0.978 30.887 1.00 95.12 78 MET A O 1
ATOM 618 N N . ASP A 1 79 ? -23.389 -2.786 31.037 1.00 95.06 79 ASP A N 1
ATOM 619 C CA . ASP A 1 79 ? -22.378 -3.670 31.603 1.00 95.06 79 ASP A CA 1
ATOM 620 C C . ASP A 1 79 ? -21.333 -4.088 30.556 1.00 95.06 79 ASP A C 1
ATOM 622 O O . ASP A 1 79 ? -21.583 -4.090 29.349 1.00 95.06 79 ASP A O 1
ATOM 626 N N . GLU A 1 80 ? -20.139 -4.444 31.031 1.00 94.50 80 GLU A N 1
ATOM 627 C CA . GLU A 1 80 ? -19.008 -4.777 30.160 1.00 94.50 80 GLU A CA 1
ATOM 628 C C . GLU A 1 80 ? -19.289 -5.992 29.275 1.00 94.50 80 GLU A C 1
ATOM 630 O O . GLU A 1 80 ? -18.901 -5.977 28.112 1.00 94.50 80 GLU A O 1
ATOM 635 N N . ALA A 1 81 ? -19.995 -7.010 29.780 1.00 95.38 81 ALA A N 1
ATOM 636 C CA . ALA A 1 81 ? -20.260 -8.225 29.014 1.00 95.38 81 ALA A CA 1
ATOM 637 C C . ALA A 1 81 ? -21.164 -7.932 27.807 1.00 95.38 81 ALA A C 1
ATOM 639 O O . ALA A 1 81 ? -20.858 -8.366 26.696 1.00 95.38 81 ALA A O 1
ATOM 640 N N . SER A 1 82 ? -22.211 -7.123 27.995 1.00 95.69 82 SER A N 1
ATOM 641 C CA . SER A 1 82 ? -23.067 -6.650 26.899 1.00 95.69 82 SER A CA 1
ATOM 642 C C . SER A 1 82 ? -22.296 -5.803 25.880 1.00 95.69 82 SER A C 1
ATOM 644 O O . SER A 1 82 ? -22.527 -5.907 24.677 1.00 95.69 82 SER A O 1
ATOM 646 N N . ILE A 1 83 ? -21.360 -4.964 26.336 1.00 95.81 83 ILE A N 1
ATOM 647 C CA . ILE A 1 83 ? -20.545 -4.128 25.441 1.00 95.81 83 ILE A CA 1
ATOM 648 C C . ILE A 1 83 ? -19.590 -4.987 24.611 1.00 95.81 83 ILE A C 1
ATOM 650 O O . ILE A 1 83 ? -19.479 -4.757 23.405 1.00 95.81 83 ILE A O 1
ATOM 654 N N . MET A 1 84 ? -18.937 -5.980 25.220 1.00 96.00 84 MET A N 1
ATOM 655 C CA . MET A 1 84 ? -18.075 -6.934 24.510 1.00 96.00 84 MET A CA 1
ATOM 656 C C . MET A 1 84 ? -18.846 -7.659 23.405 1.00 96.00 84 MET A C 1
ATOM 658 O O . MET A 1 84 ? -18.396 -7.679 22.262 1.00 96.00 84 MET A O 1
ATOM 662 N N . ASP A 1 85 ? -20.031 -8.184 23.725 1.00 95.75 85 ASP A N 1
ATOM 663 C CA . ASP A 1 85 ? -20.881 -8.904 22.769 1.00 95.75 85 ASP A CA 1
ATOM 664 C C . ASP A 1 85 ? -21.322 -8.014 21.591 1.00 95.75 85 ASP A C 1
ATOM 666 O O . ASP A 1 85 ? -21.252 -8.416 20.431 1.00 95.75 85 ASP A O 1
ATOM 670 N N . MET A 1 86 ? -21.706 -6.760 21.860 1.00 93.81 86 MET A N 1
ATOM 671 C CA . MET A 1 86 ? -22.202 -5.849 20.819 1.00 93.81 86 MET A CA 1
ATOM 672 C C . MET A 1 86 ? -21.107 -5.220 19.948 1.00 93.81 86 MET A C 1
ATOM 674 O O . MET A 1 86 ? -21.374 -4.862 18.800 1.00 93.81 86 MET A O 1
ATOM 678 N N . THR A 1 87 ? -19.909 -5.001 20.495 1.00 94.31 87 THR A N 1
ATOM 679 C CA . THR A 1 87 ? -18.838 -4.237 19.820 1.00 94.31 87 THR A CA 1
ATOM 680 C C . THR A 1 87 ? -17.681 -5.099 19.335 1.00 94.31 87 THR A C 1
ATOM 682 O O . THR A 1 87 ? -16.885 -4.636 18.516 1.00 94.31 87 THR A O 1
ATOM 685 N N . GLY A 1 88 ? -17.592 -6.339 19.823 1.00 94.44 88 GLY A N 1
ATOM 686 C CA . GLY A 1 88 ? -16.481 -7.251 19.561 1.00 94.44 88 GLY A CA 1
ATOM 687 C C . GLY A 1 88 ? -15.187 -6.883 20.291 1.00 94.44 88 GLY A C 1
ATOM 688 O O . GLY A 1 88 ? -14.166 -7.519 20.045 1.00 94.44 88 GLY A O 1
ATOM 689 N N . LEU A 1 89 ? -15.210 -5.872 21.166 1.00 95.44 89 LEU A N 1
ATOM 690 C CA . LEU A 1 89 ? -14.050 -5.469 21.955 1.00 95.44 89 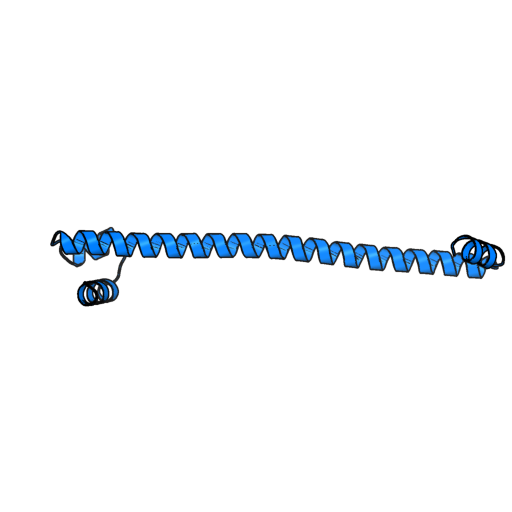LEU A CA 1
ATOM 691 C C . LEU A 1 89 ? -13.765 -6.469 23.076 1.00 95.44 89 LEU A C 1
ATOM 693 O O . LEU A 1 89 ? -14.659 -7.083 23.660 1.00 95.44 89 LEU A O 1
ATOM 697 N N . THR A 1 90 ? -12.492 -6.584 23.416 1.00 96.06 90 THR A N 1
ATOM 698 C CA . THR A 1 90 ? -12.007 -7.361 24.550 1.00 96.06 90 THR A CA 1
ATOM 699 C C . THR A 1 90 ? -12.247 -6.633 25.872 1.00 96.06 90 THR A C 1
ATOM 701 O O . THR A 1 90 ? -12.386 -5.409 25.934 1.00 96.06 90 THR A O 1
ATOM 704 N N . ALA A 1 91 ? -12.232 -7.388 26.973 1.00 94.88 91 ALA A N 1
ATOM 705 C CA . ALA A 1 91 ? -12.322 -6.808 28.312 1.00 94.88 91 ALA A CA 1
ATOM 706 C C . ALA A 1 91 ? -11.190 -5.798 28.582 1.00 94.88 91 ALA A C 1
ATOM 708 O 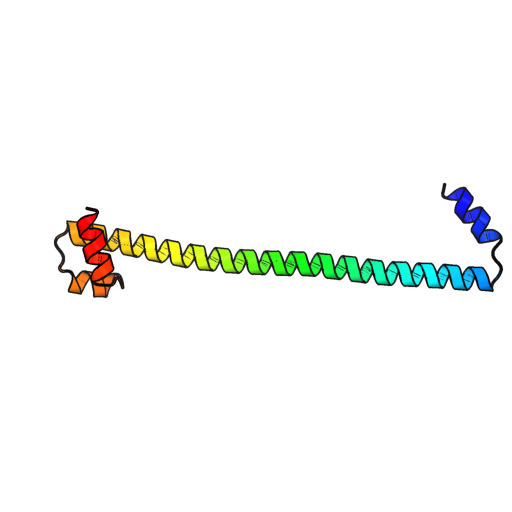O . ALA A 1 91 ? -11.409 -4.795 29.254 1.00 94.88 91 ALA A O 1
ATOM 709 N N . GLU A 1 92 ? -9.990 -6.037 28.044 1.00 94.94 92 GLU A N 1
ATOM 710 C CA . GLU A 1 92 ? -8.851 -5.128 28.203 1.00 94.94 92 GLU A CA 1
ATOM 711 C C . GLU A 1 92 ? -9.049 -3.817 27.433 1.00 94.94 92 GLU A C 1
ATOM 713 O O . GLU A 1 92 ? -8.815 -2.747 27.991 1.00 94.94 92 GLU A O 1
ATOM 718 N N . GLU A 1 93 ? -9.566 -3.865 26.201 1.00 94.75 93 GLU A N 1
ATOM 719 C CA . GLU A 1 93 ? -9.903 -2.655 25.436 1.00 94.75 93 GLU A CA 1
ATOM 720 C C . GLU A 1 93 ? -10.992 -1.830 26.130 1.00 94.75 93 GLU A C 1
ATOM 722 O O . GLU A 1 93 ? -10.897 -0.607 26.198 1.00 94.75 93 GLU A O 1
ATOM 727 N N . ILE A 1 94 ? -12.002 -2.480 26.715 1.00 95.25 94 ILE A N 1
ATOM 728 C CA . ILE A 1 94 ? -13.054 -1.786 27.470 1.00 95.25 94 ILE A CA 1
ATOM 729 C C . ILE A 1 94 ? -12.501 -1.157 28.752 1.00 95.25 94 ILE A C 1
ATOM 731 O O . ILE A 1 94 ? -12.857 -0.022 29.074 1.00 95.25 94 ILE A O 1
ATOM 735 N N . LYS A 1 95 ? -11.621 -1.852 29.484 1.00 94.38 95 LYS A N 1
ATOM 736 C CA . LYS A 1 95 ? -10.943 -1.282 30.661 1.00 94.38 95 LYS A CA 1
ATOM 737 C C . LYS A 1 95 ? -10.095 -0.071 30.286 1.00 94.38 95 LYS A C 1
ATOM 739 O O . LYS A 1 95 ? -10.140 0.929 30.998 1.00 94.38 95 LYS A O 1
ATOM 744 N N . LEU A 1 96 ? -9.361 -0.146 29.175 1.00 94.50 96 LEU A N 1
ATOM 745 C CA . LEU A 1 96 ? -8.574 0.973 28.667 1.00 94.50 96 LEU A CA 1
ATOM 746 C C . LEU A 1 96 ? -9.478 2.158 28.312 1.00 94.50 96 LEU A C 1
ATOM 748 O O . LEU A 1 96 ? -9.237 3.265 28.780 1.00 94.50 96 LEU A O 1
ATOM 752 N N . LEU A 1 97 ? -10.575 1.915 27.587 1.00 93.50 97 LEU A N 1
ATOM 753 C CA . LEU A 1 97 ? -11.561 2.950 27.268 1.00 93.50 97 LEU A CA 1
ATOM 754 C C . LEU A 1 97 ? -12.124 3.619 28.523 1.00 93.50 97 LEU A C 1
ATOM 756 O O . LEU A 1 97 ? -12.257 4.836 28.543 1.00 93.50 97 LEU A O 1
ATOM 760 N N . LYS A 1 98 ? -12.427 2.853 29.577 1.00 91.44 98 LYS A N 1
ATOM 761 C CA . LYS A 1 98 ? -12.880 3.408 30.862 1.00 91.44 98 LYS A CA 1
ATOM 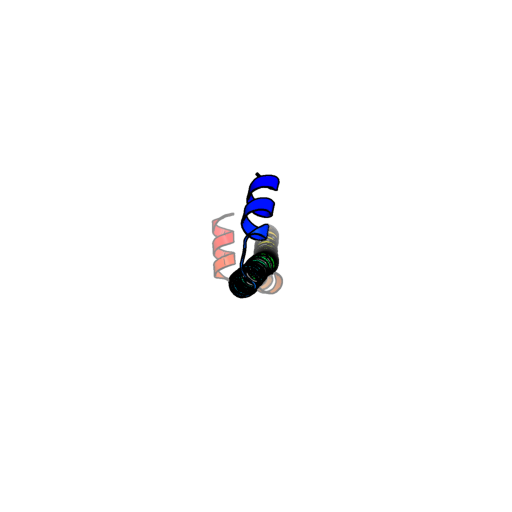762 C C . LYS A 1 98 ? -11.824 4.273 31.547 1.00 91.44 98 LYS A C 1
ATOM 764 O O . LYS A 1 98 ? -12.197 5.204 32.246 1.00 91.44 98 LYS A O 1
ATOM 769 N N . ALA A 1 99 ? -10.541 3.952 31.388 1.00 92.69 99 ALA A N 1
ATOM 770 C CA . ALA A 1 99 ? -9.444 4.739 31.950 1.00 92.69 99 ALA A CA 1
ATOM 771 C C . ALA A 1 99 ? -9.185 6.046 31.176 1.00 92.69 99 ALA A C 1
ATOM 773 O O . ALA A 1 99 ? -8.616 6.978 31.737 1.00 92.69 99 ALA A O 1
ATOM 774 N N . GLU A 1 100 ? -9.588 6.108 29.903 1.00 87.88 100 GLU A N 1
ATOM 775 C CA . GLU A 1 100 ? -9.472 7.287 29.031 1.00 87.88 100 GLU A CA 1
ATOM 7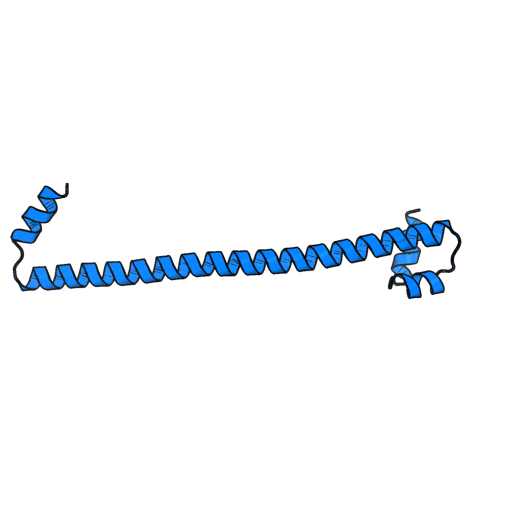76 C C . GLU A 1 100 ? -10.686 8.236 29.080 1.00 87.88 100 GLU A C 1
ATOM 778 O O . GLU A 1 100 ? -10.627 9.322 28.498 1.00 87.88 100 GLU A O 1
ATOM 783 N N . MET A 1 101 ? -11.791 7.820 29.711 1.00 82.56 101 MET A N 1
ATOM 784 C CA . MET A 1 101 ? -13.034 8.596 29.866 1.00 82.56 101 MET A CA 1
ATOM 785 C C . MET A 1 101 ? -13.001 9.511 31.089 1.00 82.56 101 MET A C 1
ATOM 787 O O . MET A 1 101 ? -13.564 10.624 30.970 1.00 82.56 101 MET A O 1
#